Protein AF-A0A7S4GHV1-F1 (afdb_monomer)

Organism: NCBI:txid73025

pLDDT: mean 78.29, std 18.51, range [28.25, 97.44]

Sequence (176 aa):
IFFRSVTNIMSDLTVEELEPFFCTWAPSPDHKWASLAPVMEIAGAPWFVRVMFGGISCTLQILRAAEGSTSATDGVTVQTVTRMKVREERYEKMDGTRYAPSGYGANATQSSIFKRTDEGVALEATMENPDKATRTTTTRTLLAGGLLKEVNFSEKTDGSDRSATVTRHFKKQASS

Mean predicted aligned error: 8.18 Å

Solvent-accessible surface area (backbone atoms only — not comparable to full-atom values): 9503 Å² total; per-residue (Å²): 138,87,50,71,39,32,21,40,52,65,56,100,67,54,57,77,75,49,50,82,62,57,39,44,28,33,63,26,90,92,47,81,88,57,53,43,32,60,30,38,46,44,60,60,50,54,70,69,57,30,68,68,52,14,70,59,71,51,34,40,36,32,40,66,48,60,98,84,61,93,49,76,67,53,15,40,28,43,33,43,37,38,98,88,50,76,46,67,46,39,37,30,49,38,101,79,61,80,44,46,43,79,89,64,46,99,72,16,44,48,41,35,35,46,45,83,50,100,67,32,45,28,44,36,35,41,35,38,24,69,92,63,31,20,40,35,38,41,35,39,32,43,32,89,85,64,34,37,40,36,38,37,35,13,28,39,67,77,76,52,98,46,69,28,79,41,63,42,52,23,30,68,51,79,86,128

Nearest PDB structures (foldseek):
  4bbo-assembly1_D  TM=4.921E-01  e=3.465E-02  Bradyrhizobium japonicum
  2y32-assembly1_D  TM=4.861E-01  e=7.754E-02  Bradyrhizobium japonicum
  4tq2-assembly1_A-2  TM=4.341E-01  e=1.129E-01  Guillardia theta CCMP2712
  7wzf-assembly1_A  TM=5.074E-01  e=1.735E-01  Streptomyces yunnanensis

Secondary structure (DSSP, 8-state):
-----B--------HHHHGGGSSEEEEPTTSPPPPSHHHHHHTT--HHHHHHHTT--EEEEEEESSTT-S-TTSEEEEEEEESS-EEEEEEE--SS--BPPTTS-TT-EEEEEEEEETTEEEEEEEEEEGGGTEEEEEEEEEETTSEEEEEEEEEESSS---EEEEEEEEEEPP--

Radius of gyration: 15.85 Å; Cα contacts (8 Å, |Δi|>4): 418; chains: 1; bounding box: 36×38×48 Å

Structure (mmCIF, N/CA/C/O backbone):
data_AF-A0A7S4GHV1-F1
#
_entry.id   AF-A0A7S4GHV1-F1
#
loop_
_atom_site.group_PDB
_atom_site.id
_atom_site.type_symbol
_atom_site.label_atom_id
_atom_site.label_alt_id
_atom_site.label_comp_id
_atom_site.label_asym_id
_atom_site.label_entity_id
_atom_site.label_seq_id
_atom_site.pdbx_PDB_ins_code
_atom_site.Cartn_x
_atom_site.Cartn_y
_atom_site.Cartn_z
_atom_site.occupancy
_atom_site.B_iso_or_equiv
_atom_site.auth_seq_id
_atom_site.auth_comp_id
_atom_site.auth_asym_id
_atom_site.auth_atom_id
_atom_site.pdbx_PDB_model_num
ATOM 1 N N . ILE A 1 1 ? 17.256 3.964 8.318 1.00 31.73 1 ILE A N 1
ATOM 2 C CA . ILE A 1 1 ? 17.304 4.802 7.098 1.00 31.73 1 ILE A CA 1
ATOM 3 C C . ILE A 1 1 ? 15.963 5.509 7.025 1.00 31.73 1 ILE A C 1
ATOM 5 O O . ILE A 1 1 ? 14.956 4.828 6.878 1.00 31.73 1 ILE A O 1
ATOM 9 N N . PHE A 1 2 ? 15.959 6.814 7.281 1.00 28.25 2 PHE A N 1
ATOM 10 C CA . PHE A 1 2 ? 14.773 7.665 7.198 1.00 28.25 2 PHE A CA 1
ATOM 11 C C . PHE A 1 2 ? 14.650 8.175 5.764 1.00 28.25 2 PHE A C 1
ATOM 13 O O . PHE A 1 2 ? 15.666 8.523 5.162 1.00 28.25 2 PHE A O 1
ATOM 20 N N . PHE A 1 3 ? 13.437 8.215 5.219 1.00 36.38 3 PHE A N 1
ATOM 21 C CA . PHE A 1 3 ? 13.199 8.692 3.860 1.00 36.38 3 PHE A CA 1
ATOM 22 C C . PHE A 1 3 ? 12.159 9.808 3.905 1.00 36.38 3 PHE A C 1
ATOM 24 O O . PHE A 1 3 ? 11.034 9.595 4.350 1.00 36.38 3 PHE A O 1
ATOM 31 N N . ARG A 1 4 ? 12.558 11.008 3.472 1.00 35.62 4 ARG A N 1
ATOM 32 C CA . ARG A 1 4 ? 11.640 12.124 3.239 1.00 35.62 4 ARG A CA 1
ATOM 33 C C . ARG A 1 4 ? 10.915 11.862 1.923 1.00 35.62 4 ARG A C 1
ATOM 35 O O . ARG A 1 4 ? 11.563 11.778 0.884 1.00 35.62 4 ARG A O 1
ATOM 42 N N . SER A 1 5 ? 9.601 11.702 2.001 1.00 41.97 5 SER A N 1
ATOM 43 C CA . SER A 1 5 ? 8.691 11.726 0.861 1.00 41.97 5 SER A CA 1
ATOM 44 C C . SER A 1 5 ? 7.880 13.013 0.949 1.00 41.97 5 SER A C 1
ATOM 46 O O . SER A 1 5 ? 7.607 13.532 2.032 1.00 41.97 5 SER A O 1
ATOM 48 N N . VAL A 1 6 ? 7.638 13.607 -0.210 1.00 46.28 6 VAL A N 1
ATOM 49 C CA . VAL A 1 6 ? 7.101 14.953 -0.342 1.00 46.28 6 VAL A CA 1
ATOM 50 C C . VAL A 1 6 ? 6.185 14.948 -1.550 1.00 46.28 6 VAL A C 1
ATOM 52 O O . VAL A 1 6 ? 6.681 14.966 -2.681 1.00 46.28 6 VAL A O 1
ATOM 55 N N . THR A 1 7 ? 4.864 14.880 -1.337 1.00 52.06 7 THR A N 1
ATOM 56 C CA . THR A 1 7 ? 3.870 15.147 -2.387 1.00 52.06 7 THR A CA 1
ATOM 57 C C . THR A 1 7 ? 2.465 15.445 -1.847 1.00 52.06 7 THR A C 1
ATOM 59 O O . THR A 1 7 ? 1.937 14.751 -0.986 1.00 52.06 7 THR A O 1
ATOM 62 N N . ASN A 1 8 ? 1.883 16.462 -2.483 1.00 46.56 8 ASN A N 1
ATOM 63 C CA . ASN A 1 8 ? 0.561 17.080 -2.404 1.00 46.56 8 ASN A CA 1
ATOM 64 C C . ASN A 1 8 ? -0.635 16.204 -1.958 1.00 46.56 8 ASN A C 1
ATOM 66 O O . ASN A 1 8 ? -1.193 15.454 -2.753 1.00 46.56 8 ASN A O 1
ATOM 70 N N . ILE A 1 9 ? -1.125 16.409 -0.730 1.00 50.81 9 ILE A N 1
ATOM 71 C CA . ILE A 1 9 ? -2.472 15.986 -0.319 1.00 50.81 9 ILE A CA 1
ATOM 72 C C . ILE A 1 9 ? -3.469 17.023 -0.853 1.00 50.81 9 ILE A C 1
ATOM 74 O O . ILE A 1 9 ? -3.748 18.028 -0.200 1.00 50.81 9 ILE A O 1
ATOM 78 N N . MET A 1 10 ? -3.994 16.806 -2.058 1.00 49.66 10 MET A N 1
ATOM 79 C CA . MET A 1 10 ? -5.161 17.551 -2.537 1.00 49.66 10 MET A CA 1
ATOM 80 C C . MET A 1 10 ? -6.412 16.715 -2.314 1.00 49.66 10 MET A C 1
ATOM 82 O O . MET A 1 10 ? -6.629 15.730 -3.012 1.00 49.66 10 MET A O 1
ATOM 86 N N . SER A 1 11 ? -7.242 17.108 -1.354 1.00 55.75 11 SER A N 1
ATOM 87 C CA . SER A 1 11 ? -8.586 16.556 -1.227 1.00 55.75 11 SER A CA 1
ATOM 88 C C . SER A 1 11 ? -9.500 17.510 -0.475 1.00 55.75 11 SER A C 1
ATOM 90 O O . SER A 1 11 ? -9.134 17.959 0.610 1.00 55.75 11 SER A O 1
ATOM 92 N N . ASP A 1 12 ? -10.709 17.723 -0.993 1.00 65.75 12 ASP A N 1
ATOM 93 C CA . ASP A 1 12 ? -11.829 18.405 -0.320 1.00 65.75 12 ASP A CA 1
ATOM 94 C C . ASP A 1 12 ? -12.449 17.536 0.801 1.00 65.75 12 ASP A C 1
ATOM 96 O O . ASP A 1 12 ? -13.670 17.497 0.988 1.00 65.75 12 ASP A O 1
ATOM 100 N N . LEU A 1 13 ? -11.622 16.740 1.484 1.00 72.19 13 LEU A N 1
ATOM 101 C CA . LEU A 1 13 ? -12.010 15.878 2.597 1.00 72.19 13 LEU A CA 1
ATOM 102 C C . LEU A 1 13 ? -11.933 16.667 3.897 1.00 72.19 13 LEU A C 1
ATOM 104 O O . LEU A 1 13 ? -10.986 17.424 4.125 1.00 72.19 13 LEU A O 1
ATOM 108 N N . THR A 1 14 ? -12.929 16.479 4.753 1.00 74.56 14 THR A N 1
ATOM 109 C CA . THR A 1 14 ? -12.926 17.082 6.080 1.00 74.56 14 THR A CA 1
ATOM 110 C C . THR A 1 14 ? -11.976 16.323 7.001 1.00 74.56 14 THR A C 1
ATOM 112 O O . THR A 1 14 ? -11.648 15.154 6.788 1.00 74.56 14 THR A O 1
ATOM 115 N N . VAL A 1 15 ? -11.542 16.991 8.069 1.00 72.81 15 VAL A N 1
ATOM 116 C CA . VAL A 1 15 ? -10.752 16.360 9.133 1.00 72.81 15 VAL A CA 1
ATOM 117 C C . VAL A 1 15 ? -11.486 15.140 9.702 1.00 72.81 15 VAL A C 1
ATOM 119 O O . VAL A 1 15 ? -10.873 14.090 9.856 1.00 72.81 15 VAL A O 1
ATOM 122 N N . GLU A 1 16 ? -12.801 15.244 9.914 1.00 78.50 16 GLU A N 1
ATOM 123 C CA . GLU A 1 16 ? -13.652 14.171 10.450 1.00 78.50 16 GLU A CA 1
ATOM 124 C C . GLU A 1 16 ? -13.667 12.915 9.570 1.00 78.50 16 GLU A C 1
ATOM 126 O O . GLU A 1 16 ? -13.682 11.801 10.088 1.00 78.50 16 GLU A O 1
ATOM 131 N N . GLU A 1 17 ? -13.617 13.076 8.246 1.00 79.94 17 GLU A N 1
ATOM 132 C CA . GLU A 1 17 ? -13.543 11.954 7.305 1.00 79.94 17 GLU A CA 1
ATOM 133 C C . GLU A 1 17 ? -12.178 11.251 7.336 1.00 79.94 17 GLU A C 1
ATOM 135 O O . GLU A 1 17 ? -12.083 10.055 7.051 1.00 79.94 17 GLU A O 1
ATOM 140 N N . LEU A 1 18 ? -11.118 11.981 7.691 1.00 80.69 18 LEU A N 1
ATOM 141 C CA . LEU A 1 18 ? -9.759 11.455 7.797 1.00 80.69 18 LEU A CA 1
ATOM 142 C C . LEU A 1 18 ? -9.461 10.877 9.185 1.00 80.69 18 LEU A C 1
ATOM 144 O O . LEU A 1 18 ? -8.646 9.964 9.286 1.00 80.69 18 LEU A O 1
ATOM 148 N N . GLU A 1 19 ? -10.127 11.346 10.246 1.00 82.62 19 GLU A N 1
ATOM 149 C CA . GLU A 1 19 ? -9.894 10.892 11.626 1.00 82.62 19 GLU A CA 1
ATOM 150 C C . GLU A 1 19 ? -9.796 9.371 11.792 1.00 82.62 19 GLU A C 1
ATOM 152 O O . GLU A 1 19 ? -8.853 8.896 12.435 1.00 82.62 19 GLU A O 1
ATOM 157 N N . PRO A 1 20 ? -10.699 8.558 11.211 1.00 87.38 20 PRO A N 1
ATOM 158 C CA . PRO A 1 20 ? -10.677 7.135 11.487 1.00 87.38 20 PRO A CA 1
ATOM 159 C C . PRO A 1 20 ? -9.489 6.415 10.836 1.00 87.38 20 PRO A C 1
ATOM 161 O O . PRO A 1 20 ? -9.211 5.285 11.234 1.00 87.38 20 PRO A O 1
ATOM 164 N N . PHE A 1 21 ? -8.769 7.041 9.892 1.00 85.00 21 PHE A N 1
ATOM 165 C CA . PHE A 1 21 ? -7.509 6.504 9.370 1.00 85.00 21 PHE A CA 1
ATOM 166 C C . PHE A 1 21 ? -6.406 6.488 10.425 1.00 85.00 21 PHE A C 1
ATOM 168 O O . PHE A 1 21 ? -5.589 5.564 10.413 1.00 85.00 21 PHE A O 1
ATOM 175 N N . PHE A 1 22 ? -6.362 7.491 11.309 1.00 86.81 22 PHE A N 1
ATOM 176 C CA . PHE A 1 22 ? -5.234 7.728 12.207 1.00 86.81 22 PHE A CA 1
ATOM 177 C C . PHE A 1 22 ? -5.282 6.822 13.438 1.00 86.81 22 PHE A C 1
ATOM 179 O O . PHE A 1 22 ? -5.722 7.200 14.524 1.00 86.81 22 PHE A O 1
ATOM 186 N N . CYS A 1 23 ? -4.833 5.585 13.266 1.00 90.50 23 CYS A N 1
ATOM 187 C CA . CYS A 1 23 ? -4.674 4.630 14.349 1.00 90.50 23 CYS A CA 1
ATOM 188 C C . CYS A 1 23 ? -3.700 3.510 13.972 1.00 90.50 23 CYS A C 1
ATOM 190 O O . CYS A 1 23 ? -3.105 3.488 12.890 1.00 90.50 23 CYS A O 1
ATOM 192 N N . THR A 1 24 ? -3.567 2.546 14.880 1.00 93.25 24 THR A N 1
ATOM 193 C CA . THR A 1 24 ? -2.879 1.289 14.605 1.00 93.25 24 THR A CA 1
ATOM 194 C C . THR A 1 24 ? -3.845 0.291 13.963 1.00 93.25 24 THR A C 1
ATOM 196 O O . THR A 1 24 ? -4.948 0.058 14.455 1.00 93.25 24 THR A O 1
ATOM 199 N N . TRP A 1 25 ? -3.407 -0.321 12.873 1.00 95.06 25 TRP A N 1
ATOM 200 C CA . TRP A 1 25 ? -4.121 -1.290 12.059 1.00 95.06 25 TRP A CA 1
ATOM 201 C C . TRP A 1 25 ? -3.352 -2.609 12.060 1.00 95.06 25 TRP A C 1
ATOM 203 O O . TRP A 1 25 ? -2.235 -2.693 11.546 1.00 95.06 25 TRP A O 1
ATOM 213 N N . ALA A 1 26 ? -3.944 -3.650 12.632 1.00 94.25 26 ALA A N 1
ATOM 214 C CA . ALA A 1 26 ? -3.368 -4.990 12.663 1.00 94.25 26 ALA A CA 1
ATOM 215 C C . ALA A 1 26 ? -3.934 -5.845 11.515 1.00 94.25 26 ALA A C 1
ATOM 217 O O . ALA A 1 26 ? -5.051 -5.577 11.065 1.00 94.25 26 ALA A O 1
ATOM 218 N N . PRO A 1 27 ? -3.219 -6.884 11.041 1.00 94.06 27 PRO A N 1
ATOM 219 C CA . PRO A 1 27 ? -3.767 -7.836 10.077 1.00 94.06 27 PRO A CA 1
ATOM 220 C C . PRO A 1 27 ? -5.145 -8.334 10.516 1.00 94.06 27 PRO A C 1
ATOM 222 O O . PRO A 1 27 ? -5.326 -8.731 11.668 1.00 94.06 27 PRO A O 1
ATOM 225 N N . SER A 1 28 ? -6.124 -8.293 9.612 1.00 93.38 28 SER A N 1
ATOM 226 C CA . SER A 1 28 ? -7.465 -8.790 9.913 1.00 93.38 28 SER A CA 1
ATOM 227 C C . SER A 1 28 ? -7.400 -10.302 10.164 1.00 93.38 28 SER A C 1
ATOM 229 O O . SER A 1 28 ? -6.895 -11.022 9.302 1.00 93.38 28 SER A O 1
ATOM 231 N N . PRO A 1 29 ? -7.915 -10.806 11.301 1.00 89.25 29 PRO A N 1
ATOM 232 C CA . PRO A 1 29 ? -7.967 -12.246 11.553 1.00 89.25 29 PRO A CA 1
ATOM 233 C C . PRO A 1 29 ? -8.946 -12.959 10.608 1.00 89.25 29 PRO A C 1
ATOM 235 O O . PRO A 1 29 ? -8.796 -14.150 10.353 1.00 89.25 29 PRO A O 1
ATOM 238 N N . ASP A 1 30 ? -9.910 -12.217 10.059 1.00 91.44 30 ASP A N 1
ATOM 239 C CA . ASP A 1 30 ? -10.996 -12.733 9.223 1.00 91.44 30 ASP A CA 1
ATOM 240 C C . ASP A 1 30 ? -10.581 -12.901 7.748 1.00 91.44 30 ASP A C 1
ATOM 242 O O . ASP A 1 30 ? -11.321 -13.470 6.948 1.00 91.44 30 ASP A O 1
ATOM 246 N N . HIS A 1 31 ? -9.389 -12.422 7.368 1.00 91.00 31 HIS A N 1
ATOM 247 C CA . HIS A 1 31 ? -8.887 -12.470 5.996 1.00 91.00 31 HIS A CA 1
ATOM 248 C C . HIS A 1 31 ? -7.503 -13.117 5.945 1.00 91.00 31 HIS A C 1
ATOM 250 O O . HIS A 1 31 ? -6.577 -12.718 6.651 1.00 91.00 31 HIS A O 1
ATOM 256 N N . LYS A 1 32 ? -7.322 -14.094 5.049 1.00 91.44 32 LYS A N 1
ATOM 257 C CA . LYS A 1 32 ? -6.018 -14.739 4.850 1.00 91.44 32 LYS A CA 1
ATOM 258 C C . LYS A 1 32 ? -4.972 -13.708 4.417 1.00 91.44 32 LYS A C 1
ATOM 260 O O . LYS A 1 32 ? -5.183 -12.955 3.469 1.00 91.44 32 LYS A O 1
ATOM 265 N N . TRP A 1 33 ? -3.811 -13.727 5.072 1.00 92.25 33 TRP A N 1
ATOM 266 C CA . TRP A 1 33 ? -2.703 -12.846 4.714 1.00 92.25 33 TRP A CA 1
ATOM 267 C C . TRP A 1 33 ? -2.142 -13.193 3.331 1.00 92.25 33 TRP A C 1
ATOM 269 O O . TRP A 1 33 ? -1.612 -14.285 3.114 1.00 92.25 33 TRP A O 1
ATOM 279 N N . ALA A 1 34 ? -2.257 -12.258 2.389 1.00 93.81 34 ALA A N 1
ATOM 280 C CA . ALA A 1 34 ? -1.739 -12.419 1.037 1.00 93.81 34 ALA A CA 1
ATOM 281 C C . ALA A 1 34 ? -0.254 -12.032 0.958 1.00 93.81 34 ALA A C 1
ATOM 283 O O . ALA A 1 34 ? 0.176 -11.026 1.528 1.00 93.81 34 ALA A O 1
ATOM 284 N N . SER A 1 35 ? 0.544 -12.813 0.226 1.00 93.62 35 SER A N 1
ATOM 285 C CA . SER A 1 35 ? 1.963 -12.513 0.003 1.00 93.62 35 SER A CA 1
ATOM 286 C C . SER A 1 35 ? 2.136 -11.341 -0.966 1.00 93.62 35 SER A C 1
ATOM 288 O O . SER A 1 35 ? 1.513 -11.325 -2.022 1.00 93.62 35 SER A O 1
ATOM 290 N N . LEU A 1 36 ? 3.026 -10.398 -0.648 1.00 92.75 36 LEU A N 1
ATOM 291 C CA . LEU A 1 36 ? 3.432 -9.305 -1.544 1.00 92.75 36 LEU A CA 1
ATOM 292 C C . LEU A 1 36 ? 4.479 -9.719 -2.581 1.00 92.75 36 LEU A C 1
ATOM 294 O O . LEU A 1 36 ? 4.849 -8.903 -3.421 1.00 92.75 36 LEU A O 1
ATOM 298 N N . ALA A 1 37 ? 4.963 -10.965 -2.549 1.00 92.19 37 ALA A N 1
ATOM 299 C CA . ALA A 1 37 ? 6.007 -11.426 -3.462 1.00 92.19 37 ALA A CA 1
ATOM 300 C C . ALA A 1 37 ? 5.713 -11.148 -4.957 1.00 92.19 37 ALA A C 1
ATOM 302 O O . ALA A 1 37 ? 6.649 -10.718 -5.634 1.00 92.19 37 ALA A O 1
ATOM 303 N N . PRO A 1 38 ? 4.473 -11.304 -5.476 1.00 94.81 38 PRO A N 1
ATOM 304 C CA . PRO A 1 38 ? 4.162 -10.983 -6.874 1.00 94.81 38 PRO A CA 1
ATOM 305 C C . PRO A 1 38 ? 4.315 -9.491 -7.205 1.00 94.81 38 PRO A C 1
ATOM 307 O O . PRO A 1 38 ? 4.953 -9.136 -8.189 1.00 94.81 38 PRO A O 1
ATOM 310 N N . VAL A 1 39 ? 3.802 -8.601 -6.351 1.00 94.12 39 VAL A N 1
ATOM 311 C CA . VAL A 1 39 ? 3.942 -7.139 -6.512 1.00 94.12 39 VAL A CA 1
ATOM 312 C C . VAL A 1 39 ? 5.418 -6.743 -6.466 1.00 94.12 39 VAL A C 1
ATOM 314 O O . VAL A 1 39 ? 5.913 -6.024 -7.330 1.00 94.12 39 VAL A O 1
ATOM 317 N N . MET A 1 40 ? 6.157 -7.288 -5.496 1.00 91.56 40 MET A N 1
ATOM 318 C CA . MET A 1 40 ? 7.592 -7.049 -5.348 1.00 91.56 40 MET A CA 1
ATOM 319 C C . MET A 1 40 ? 8.395 -7.530 -6.562 1.00 91.56 40 MET A C 1
ATOM 321 O O . MET A 1 40 ? 9.370 -6.886 -6.936 1.00 91.56 40 MET A O 1
ATOM 325 N N . GLU A 1 41 ? 8.004 -8.646 -7.179 1.00 92.56 41 GLU A N 1
ATOM 326 C CA . GLU A 1 41 ? 8.621 -9.132 -8.414 1.00 92.56 41 GLU A CA 1
ATOM 327 C C . GLU A 1 41 ? 8.494 -8.121 -9.546 1.00 92.56 41 GLU A C 1
ATOM 329 O O . GLU A 1 41 ? 9.502 -7.772 -10.164 1.00 92.56 41 GLU A O 1
ATOM 334 N N . ILE A 1 42 ? 7.274 -7.643 -9.800 1.00 93.44 42 ILE A N 1
ATOM 335 C CA . ILE A 1 42 ? 7.027 -6.671 -10.865 1.00 93.44 42 ILE A CA 1
ATOM 336 C C . ILE A 1 42 ? 7.812 -5.389 -10.593 1.00 93.44 42 ILE A C 1
ATOM 338 O O . ILE A 1 42 ? 8.536 -4.931 -11.479 1.00 93.44 42 ILE A O 1
ATOM 342 N N . ALA A 1 43 ? 7.786 -4.906 -9.344 1.00 88.31 43 ALA A N 1
ATOM 343 C CA . ALA A 1 43 ? 8.554 -3.754 -8.866 1.00 88.31 43 ALA A CA 1
ATOM 344 C C . ALA A 1 43 ? 10.090 -3.931 -8.938 1.00 88.31 43 ALA A C 1
ATOM 346 O O . ALA A 1 43 ? 10.838 -2.999 -8.645 1.00 88.31 43 ALA A O 1
ATOM 347 N N . GLY A 1 44 ? 10.588 -5.110 -9.327 1.00 87.81 44 GLY A N 1
ATOM 348 C CA . GLY A 1 44 ? 12.011 -5.369 -9.545 1.00 87.81 44 GLY A CA 1
ATOM 349 C C . GLY A 1 44 ? 12.791 -5.738 -8.283 1.00 87.81 44 GLY A C 1
ATOM 350 O O . GLY A 1 44 ? 14.019 -5.622 -8.270 1.00 87.81 44 GLY A O 1
ATOM 351 N N . ALA A 1 45 ? 12.112 -6.179 -7.220 1.00 87.44 45 ALA A N 1
ATOM 352 C CA . ALA A 1 45 ? 12.771 -6.655 -6.011 1.00 87.44 45 ALA A CA 1
ATOM 353 C C . ALA A 1 45 ? 13.506 -7.986 -6.272 1.00 87.44 45 ALA A C 1
ATOM 355 O O . ALA A 1 45 ? 12.927 -8.911 -6.854 1.00 87.44 45 ALA A O 1
ATOM 356 N N . PRO A 1 46 ? 14.753 -8.142 -5.789 1.00 88.75 46 PRO A N 1
ATOM 357 C CA . PRO A 1 46 ? 15.481 -9.400 -5.901 1.00 88.75 46 PRO A CA 1
ATOM 358 C C . PRO A 1 46 ? 14.750 -10.571 -5.238 1.00 88.75 46 PRO A C 1
ATOM 360 O O . PRO A 1 46 ? 14.042 -10.407 -4.241 1.00 88.75 46 PRO A O 1
ATOM 363 N N . TRP A 1 47 ? 14.978 -11.786 -5.745 1.00 88.75 47 TRP A N 1
ATOM 364 C CA . TRP A 1 47 ? 14.238 -12.968 -5.303 1.00 88.75 47 TRP A CA 1
ATOM 365 C C . TRP A 1 47 ? 14.341 -13.243 -3.797 1.00 88.75 47 TRP A C 1
ATOM 367 O O . TRP A 1 47 ? 13.331 -13.563 -3.176 1.00 88.75 47 TRP A O 1
ATOM 377 N N . PHE A 1 48 ? 15.516 -13.041 -3.199 1.00 87.06 48 PHE A N 1
ATOM 378 C CA . PHE A 1 48 ? 15.734 -13.254 -1.768 1.00 87.06 48 PHE A CA 1
ATOM 379 C C . PHE A 1 48 ? 14.963 -12.241 -0.907 1.00 87.06 48 PHE A C 1
ATOM 381 O O . PHE A 1 48 ? 14.466 -12.595 0.158 1.00 87.06 48 PHE A O 1
ATOM 388 N N . VAL A 1 49 ? 14.776 -11.003 -1.384 1.00 86.81 49 VAL A N 1
ATOM 389 C CA . VAL A 1 49 ? 13.951 -9.992 -0.698 1.00 86.81 49 VAL A CA 1
ATOM 390 C C . VAL A 1 49 ? 12.486 -10.427 -0.705 1.00 86.81 49 VAL A C 1
ATOM 392 O O . VAL A 1 49 ? 11.806 -10.310 0.312 1.00 86.81 49 VAL A O 1
ATOM 395 N N . ARG A 1 50 ? 12.000 -10.990 -1.820 1.00 89.62 50 ARG A N 1
ATOM 396 C CA . ARG A 1 50 ? 10.627 -11.516 -1.920 1.00 89.62 50 ARG A CA 1
ATOM 397 C C . ARG A 1 50 ? 10.387 -12.678 -0.960 1.00 89.62 50 ARG A C 1
ATOM 399 O O . ARG A 1 50 ? 9.341 -12.718 -0.323 1.00 89.62 50 ARG A O 1
ATOM 406 N N . VAL A 1 51 ? 11.351 -13.590 -0.833 1.00 86.19 51 VAL A N 1
ATOM 407 C CA . VAL A 1 51 ? 11.273 -14.714 0.116 1.00 86.19 51 VAL A CA 1
ATOM 408 C C . VAL A 1 51 ? 11.241 -14.204 1.555 1.00 86.19 51 VAL A C 1
ATOM 410 O O . VAL A 1 51 ? 10.403 -14.637 2.339 1.00 86.19 51 VAL A O 1
ATOM 413 N N . MET A 1 52 ? 12.109 -13.244 1.882 1.00 84.50 52 MET A N 1
ATOM 414 C CA . MET A 1 52 ? 12.217 -12.704 3.235 1.00 84.50 52 MET A CA 1
ATOM 415 C C . MET A 1 52 ? 10.989 -11.889 3.641 1.00 84.50 52 MET A C 1
ATOM 417 O O . MET A 1 52 ? 10.512 -12.054 4.751 1.00 84.50 52 MET A O 1
ATOM 421 N N . PHE A 1 53 ? 10.464 -11.019 2.773 1.00 84.12 53 PHE A N 1
ATOM 422 C CA . PHE A 1 53 ? 9.448 -10.032 3.167 1.00 84.12 53 PHE A CA 1
ATOM 423 C C . PHE A 1 53 ? 8.062 -10.259 2.561 1.00 84.12 53 PHE A C 1
ATOM 425 O O . PHE A 1 53 ? 7.086 -9.723 3.082 1.00 84.12 53 PHE A O 1
ATOM 432 N N . GLY A 1 54 ? 7.936 -11.054 1.496 1.00 82.38 54 GLY A N 1
ATOM 433 C CA . GLY A 1 54 ? 6.676 -11.209 0.767 1.00 82.38 54 GLY A CA 1
ATOM 434 C C . GLY A 1 54 ? 5.550 -11.750 1.647 1.00 82.38 54 GLY A C 1
ATOM 435 O O . GLY A 1 54 ? 4.447 -11.205 1.642 1.00 82.38 54 GLY A O 1
ATOM 436 N N . GLY A 1 55 ? 5.839 -12.775 2.453 1.00 86.88 55 GLY A N 1
ATOM 437 C CA . GLY A 1 55 ? 4.860 -13.418 3.335 1.00 86.88 55 GLY A CA 1
ATOM 438 C C . GLY A 1 55 ? 4.746 -12.821 4.739 1.00 86.88 55 GLY A C 1
ATOM 439 O O . GLY A 1 55 ? 3.876 -13.243 5.495 1.00 86.88 55 GLY A O 1
ATOM 440 N N . ILE A 1 56 ? 5.599 -11.863 5.113 1.00 87.12 56 ILE A N 1
ATOM 441 C CA . ILE A 1 56 ? 5.617 -11.338 6.482 1.00 87.12 56 ILE A CA 1
ATOM 442 C C . ILE A 1 56 ? 4.371 -10.487 6.735 1.00 87.12 56 ILE A C 1
ATOM 444 O O . ILE A 1 56 ? 4.038 -9.594 5.952 1.00 87.12 56 ILE A O 1
ATOM 448 N N . SER A 1 57 ? 3.689 -10.768 7.846 1.00 88.56 57 SER A N 1
ATOM 449 C CA . SER A 1 57 ? 2.608 -9.930 8.356 1.00 88.56 57 SER A CA 1
ATOM 450 C C . SER A 1 57 ? 3.145 -8.610 8.898 1.00 88.56 57 SER A C 1
ATOM 452 O O . SER A 1 57 ? 4.189 -8.586 9.556 1.00 88.56 57 SER A O 1
ATOM 454 N N . CYS A 1 58 ? 2.412 -7.524 8.679 1.00 89.69 58 CYS A N 1
ATOM 455 C CA . CYS A 1 58 ? 2.759 -6.210 9.204 1.00 89.69 58 CYS A CA 1
ATOM 456 C C . CYS A 1 58 ? 1.587 -5.572 9.945 1.00 89.69 58 CYS A C 1
ATOM 458 O O . CYS A 1 58 ? 0.430 -5.845 9.646 1.00 89.69 58 CYS A O 1
ATOM 460 N N . THR A 1 59 ? 1.912 -4.699 10.886 1.00 92.44 59 THR A N 1
ATOM 461 C CA . THR A 1 59 ? 0.987 -3.733 11.472 1.00 92.44 59 THR A CA 1
ATOM 462 C C . THR A 1 59 ? 1.236 -2.391 10.793 1.00 92.44 59 THR A C 1
ATOM 464 O O . THR A 1 59 ? 2.388 -2.037 10.540 1.00 92.44 59 THR A O 1
ATOM 467 N N . LEU A 1 60 ? 0.182 -1.644 10.481 1.00 91.50 60 LEU A N 1
ATOM 468 C CA . LEU A 1 60 ? 0.291 -0.280 9.969 1.00 91.50 60 LEU A CA 1
ATOM 469 C C . LEU A 1 60 ? -0.056 0.696 11.090 1.00 91.50 60 LEU A C 1
ATOM 471 O O . LEU A 1 60 ? -1.091 0.560 11.729 1.00 91.50 60 LEU A O 1
ATOM 475 N N . GLN A 1 61 ? 0.785 1.687 11.331 1.00 90.06 61 GLN A N 1
ATOM 476 C CA . GLN A 1 61 ? 0.471 2.822 12.188 1.00 90.06 61 GLN A CA 1
ATOM 477 C C . GLN A 1 61 ? 0.345 4.038 11.288 1.00 90.06 61 GLN A C 1
ATOM 479 O O . GLN A 1 61 ? 1.309 4.435 10.637 1.00 90.06 61 GLN A O 1
ATOM 484 N N . ILE A 1 62 ? -0.860 4.583 11.200 1.00 87.50 62 ILE A N 1
ATOM 485 C CA . ILE A 1 62 ? -1.130 5.781 10.416 1.00 87.50 62 ILE A CA 1
ATOM 486 C C . ILE A 1 62 ? -1.255 6.928 11.412 1.00 87.50 62 ILE A C 1
ATOM 488 O O . ILE A 1 62 ? -2.124 6.919 12.278 1.00 87.50 62 ILE A O 1
ATOM 492 N N . LEU A 1 63 ? -0.342 7.884 11.320 1.00 83.81 63 LEU A N 1
ATOM 493 C CA . LEU A 1 63 ? -0.176 8.997 12.247 1.00 83.81 63 LEU A CA 1
ATOM 494 C C . LEU A 1 63 ? -0.300 10.313 11.480 1.00 83.81 63 LEU A C 1
ATOM 496 O O . LEU A 1 63 ? -0.059 10.361 10.275 1.00 83.81 63 LEU A O 1
ATOM 500 N N . ARG A 1 64 ? -0.631 11.400 12.171 1.00 75.94 64 ARG A N 1
ATOM 501 C CA . ARG A 1 64 ? -0.546 12.740 11.576 1.00 75.94 64 ARG A CA 1
ATOM 502 C C . ARG A 1 64 ? 0.918 13.159 11.436 1.00 75.94 64 ARG A C 1
ATOM 504 O O . ARG A 1 64 ? 1.762 12.775 12.248 1.00 75.94 64 ARG A O 1
ATOM 511 N N . ALA A 1 65 ? 1.238 13.936 10.406 1.00 63.50 65 ALA A N 1
ATOM 512 C CA . ALA A 1 65 ? 2.570 14.511 10.271 1.00 63.50 65 ALA A CA 1
ATOM 513 C C . ALA A 1 65 ? 2.763 15.635 11.313 1.00 63.50 65 ALA A C 1
ATOM 515 O O . ALA A 1 65 ? 2.161 16.694 11.199 1.00 63.50 65 ALA A O 1
ATOM 516 N N . ALA A 1 66 ? 3.635 15.380 12.298 1.00 53.66 66 ALA A N 1
ATOM 517 C CA . ALA A 1 66 ? 4.039 16.245 13.420 1.00 53.66 66 ALA A CA 1
ATOM 518 C C . ALA A 1 66 ? 2.998 16.485 14.540 1.00 53.66 66 ALA A C 1
ATOM 520 O O . ALA A 1 66 ? 1.912 17.021 14.327 1.00 53.66 66 ALA A O 1
ATOM 521 N N . GLU A 1 67 ? 3.391 16.159 15.779 1.00 42.09 67 GLU A N 1
ATOM 522 C CA . GLU A 1 67 ? 2.760 16.687 16.995 1.00 42.09 67 GLU A CA 1
ATOM 523 C C . GLU A 1 67 ? 2.896 18.218 16.993 1.00 42.09 67 GLU A C 1
ATOM 525 O O . GLU A 1 67 ? 4.005 18.747 17.041 1.00 42.09 67 GLU A O 1
ATOM 530 N N . GLY A 1 68 ? 1.772 18.929 16.874 1.00 42.31 68 GLY A N 1
ATOM 531 C CA . GLY A 1 68 ? 1.722 20.397 16.823 1.00 42.31 68 GLY A CA 1
ATOM 532 C C . GLY A 1 68 ? 1.044 20.977 15.578 1.00 42.31 68 GLY A C 1
ATOM 533 O O . GLY A 1 68 ? 0.732 22.165 15.570 1.00 42.31 68 GLY A O 1
ATOM 534 N N . SER A 1 69 ? 0.761 20.163 14.555 1.00 44.94 69 SER A N 1
ATOM 535 C CA . SER A 1 69 ? -0.125 20.559 13.453 1.00 44.94 69 SER A CA 1
ATOM 536 C C . SER A 1 69 ? -1.582 20.555 13.933 1.00 44.94 69 SER A C 1
ATOM 538 O O . SER A 1 69 ? -2.097 19.556 14.440 1.00 44.94 69 SER A O 1
ATOM 540 N N . THR A 1 70 ? -2.252 21.697 13.790 1.00 43.50 70 THR A N 1
ATOM 541 C CA . THR A 1 70 ? -3.662 21.893 14.150 1.00 43.50 70 THR 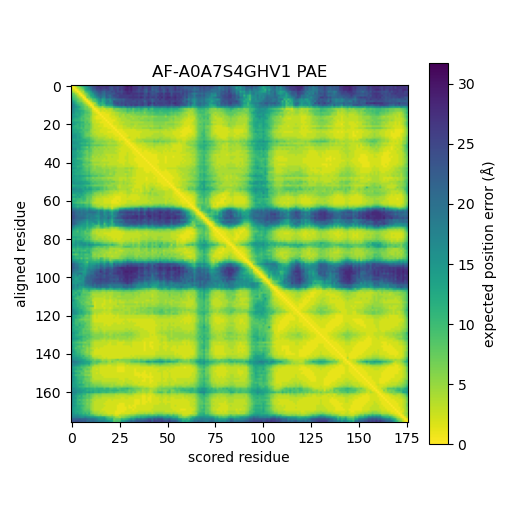A CA 1
ATOM 542 C C . THR A 1 70 ? -4.632 21.369 13.089 1.00 43.50 70 THR A C 1
ATOM 544 O O . THR A 1 70 ? -5.837 21.378 13.333 1.00 43.50 70 THR A O 1
ATOM 547 N N . SER A 1 71 ? -4.146 20.866 11.946 1.00 48.75 71 SER A N 1
ATOM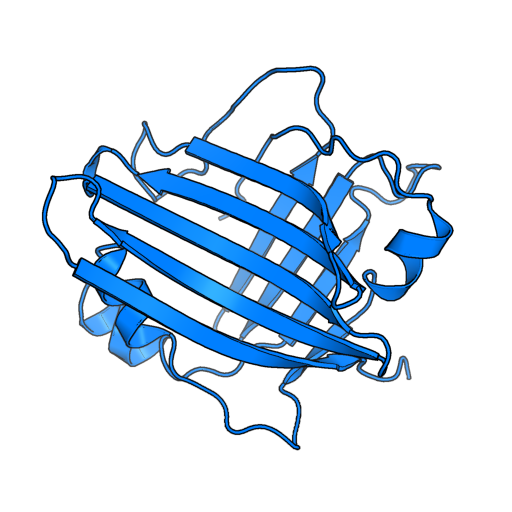 548 C CA . SER A 1 71 ? -4.991 20.336 10.874 1.00 48.75 71 SER A CA 1
ATOM 549 C C . SER A 1 71 ? -4.576 18.928 10.453 1.00 48.75 71 SER A C 1
ATOM 551 O O . SER A 1 71 ? -3.459 18.693 10.000 1.00 48.75 71 SER A O 1
ATOM 553 N N . ALA A 1 72 ? -5.511 17.972 10.498 1.00 49.41 72 ALA A N 1
ATOM 554 C CA . ALA A 1 72 ? -5.288 16.609 9.996 1.00 49.41 72 ALA A CA 1
ATOM 555 C C . ALA A 1 72 ? -4.959 16.545 8.486 1.00 49.41 72 ALA A C 1
ATOM 557 O O . ALA A 1 72 ? -4.630 15.481 7.967 1.00 49.41 72 ALA A O 1
ATOM 558 N N . THR A 1 73 ? -5.033 17.679 7.785 1.00 52.34 73 THR A N 1
ATOM 559 C CA . THR A 1 73 ? -4.725 17.819 6.359 1.00 52.34 73 THR A CA 1
ATOM 560 C C . THR A 1 73 ? -3.259 18.128 6.055 1.00 52.34 73 THR A C 1
ATOM 562 O O . THR A 1 73 ? -2.899 18.164 4.881 1.00 52.34 73 THR A O 1
ATOM 565 N N . ASP A 1 74 ? -2.421 18.410 7.057 1.00 56.31 74 ASP A N 1
ATOM 566 C CA . ASP A 1 74 ? -1.050 18.901 6.821 1.00 56.31 74 ASP A CA 1
ATOM 567 C C . ASP A 1 74 ? -0.084 17.780 6.413 1.00 56.31 74 ASP A C 1
ATOM 569 O O . ASP A 1 74 ? 0.911 18.003 5.717 1.00 56.31 74 ASP A O 1
ATOM 573 N N . GLY A 1 75 ? -0.407 16.542 6.779 1.00 66.25 75 GLY A N 1
ATOM 574 C CA . GLY A 1 75 ? 0.332 15.369 6.346 1.00 66.25 75 GLY A CA 1
ATOM 575 C C . GLY A 1 75 ? -0.057 14.103 7.096 1.00 66.25 75 GLY A C 1
ATOM 576 O O . GLY A 1 75 ? -0.646 14.141 8.177 1.00 66.25 75 GLY A O 1
ATOM 577 N N . VAL A 1 76 ? 0.321 12.962 6.531 1.00 75.31 76 VAL A N 1
ATOM 578 C CA . VAL A 1 76 ? 0.119 11.632 7.100 1.00 75.31 76 VAL A CA 1
ATOM 579 C C . VAL A 1 76 ? 1.431 10.855 7.083 1.00 75.31 76 VAL A C 1
ATOM 581 O O . VAL A 1 76 ? 2.144 10.817 6.088 1.00 75.31 76 VAL A O 1
ATOM 584 N N . THR A 1 77 ? 1.755 10.206 8.191 1.00 79.69 77 THR A N 1
ATOM 585 C CA . THR A 1 77 ? 2.879 9.280 8.303 1.00 79.69 77 THR A CA 1
ATOM 586 C C . THR A 1 77 ? 2.326 7.869 8.402 1.00 79.69 77 THR A C 1
ATOM 588 O O . THR A 1 77 ? 1.563 7.561 9.310 1.00 79.69 77 THR A O 1
ATOM 591 N N . VAL A 1 78 ? 2.716 6.992 7.487 1.00 81.94 78 VAL A N 1
ATOM 592 C CA . VAL A 1 78 ? 2.397 5.568 7.523 1.00 81.94 78 VAL A CA 1
ATOM 593 C C . VAL A 1 78 ? 3.645 4.795 7.925 1.00 81.94 78 VAL A C 1
ATOM 595 O O . VAL A 1 78 ? 4.610 4.684 7.170 1.00 81.94 78 VAL A O 1
ATOM 598 N N . GLN A 1 79 ? 3.625 4.221 9.120 1.00 84.62 79 GLN A N 1
ATOM 599 C CA . GLN A 1 79 ? 4.653 3.311 9.601 1.00 84.62 79 GLN A CA 1
ATOM 600 C C . GLN A 1 79 ? 4.186 1.869 9.407 1.00 84.62 79 GLN A C 1
ATOM 602 O O . GLN A 1 79 ? 3.215 1.413 9.998 1.00 84.62 79 GLN A O 1
ATOM 607 N N . THR A 1 80 ? 4.897 1.126 8.570 1.00 86.25 80 THR A N 1
ATOM 608 C CA . THR A 1 80 ? 4.742 -0.320 8.431 1.00 86.25 80 THR A CA 1
ATOM 609 C C . THR A 1 80 ? 5.692 -1.017 9.395 1.00 86.25 80 THR A C 1
ATOM 611 O O . THR A 1 80 ? 6.910 -1.017 9.203 1.00 86.25 80 THR A O 1
ATOM 614 N N . VAL A 1 81 ? 5.134 -1.641 10.424 1.00 87.00 81 VAL A N 1
ATOM 615 C CA . VAL A 1 81 ? 5.864 -2.367 11.460 1.00 87.00 81 VAL A CA 1
ATOM 616 C C . VAL A 1 81 ? 5.800 -3.859 11.157 1.00 87.00 81 VAL A C 1
ATOM 618 O O . VAL A 1 81 ? 4.733 -4.469 11.141 1.00 87.00 81 VAL A O 1
ATOM 621 N N . THR A 1 82 ? 6.953 -4.469 10.911 1.00 85.19 82 THR A N 1
ATOM 622 C CA . THR A 1 82 ? 7.101 -5.928 10.818 1.00 85.19 82 THR A CA 1
ATOM 623 C C . THR A 1 82 ? 7.933 -6.434 11.988 1.00 85.19 82 THR A C 1
ATOM 625 O O . THR A 1 82 ? 8.621 -5.657 12.645 1.00 85.19 82 THR A O 1
ATOM 628 N N . ARG A 1 83 ? 7.966 -7.756 12.198 1.00 76.75 83 ARG A N 1
ATOM 629 C CA . ARG A 1 83 ? 8.853 -8.374 13.203 1.00 76.75 83 ARG A CA 1
ATOM 630 C C . ARG A 1 83 ? 10.344 -8.077 12.986 1.00 76.75 83 ARG A C 1
ATOM 632 O O . ARG A 1 83 ? 11.123 -8.222 13.915 1.00 76.75 83 ARG A O 1
ATOM 639 N N . MET A 1 84 ? 10.743 -7.707 11.767 1.00 73.69 84 MET A N 1
ATOM 640 C CA . MET A 1 84 ? 12.152 -7.539 11.391 1.00 73.69 84 MET A CA 1
ATOM 641 C C . MET A 1 84 ? 12.556 -6.082 11.176 1.00 73.69 84 MET A C 1
ATOM 643 O O . MET A 1 84 ? 13.733 -5.743 11.272 1.00 73.69 84 MET A O 1
ATOM 647 N N . LYS A 1 85 ? 11.606 -5.230 10.791 1.00 76.12 85 LYS A N 1
ATOM 648 C CA . LYS A 1 85 ? 11.888 -3.875 10.324 1.00 76.12 85 LYS A CA 1
ATOM 649 C C . LYS A 1 85 ? 10.666 -2.981 10.468 1.00 76.12 85 LYS A C 1
ATOM 651 O O . LYS A 1 85 ? 9.555 -3.385 10.123 1.00 76.12 85 LYS A O 1
ATOM 656 N N . VAL A 1 86 ? 10.910 -1.747 10.890 1.00 78.31 86 VAL A N 1
ATOM 657 C CA . VAL A 1 86 ? 9.964 -0.637 10.764 1.00 78.31 86 VAL A CA 1
ATOM 658 C C . VAL A 1 86 ? 10.323 0.140 9.501 1.00 78.31 86 VAL A C 1
ATOM 660 O O . VAL A 1 86 ? 11.487 0.495 9.286 1.00 78.31 86 VAL A O 1
ATOM 663 N N . ARG A 1 87 ? 9.338 0.361 8.634 1.00 79.12 87 ARG A N 1
ATOM 664 C CA . ARG A 1 87 ? 9.441 1.238 7.465 1.00 79.12 87 ARG A CA 1
ATOM 665 C C . ARG A 1 87 ? 8.501 2.410 7.679 1.00 79.12 87 ARG A C 1
ATOM 667 O O . ARG A 1 87 ? 7.328 2.191 7.936 1.00 79.12 87 ARG A O 1
ATOM 674 N N . GLU A 1 88 ? 9.005 3.621 7.527 1.00 76.12 88 GLU A N 1
ATOM 675 C CA . GLU A 1 88 ? 8.210 4.841 7.623 1.00 76.12 88 GLU A CA 1
ATOM 676 C C . GLU A 1 88 ? 8.067 5.481 6.240 1.00 76.12 88 GLU A C 1
ATOM 678 O O . GLU A 1 88 ? 9.042 5.581 5.491 1.00 76.12 88 GLU 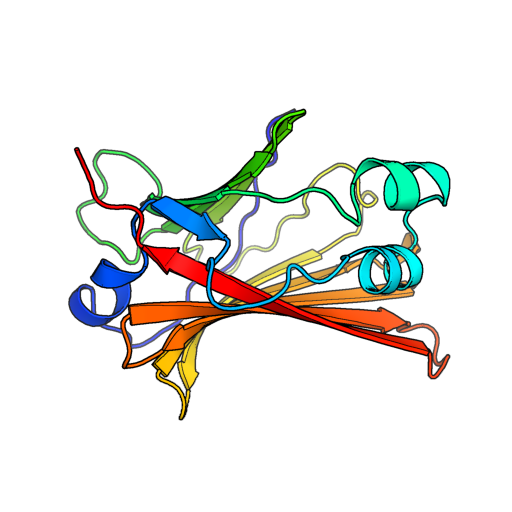A O 1
ATOM 683 N N . GLU A 1 89 ? 6.845 5.883 5.908 1.00 74.44 89 GLU A N 1
ATOM 684 C CA . GLU A 1 89 ? 6.482 6.670 4.734 1.00 74.44 89 GLU A CA 1
ATOM 685 C C . GLU A 1 89 ? 5.795 7.940 5.235 1.00 74.44 89 GLU A C 1
ATOM 687 O O . GLU A 1 89 ? 4.773 7.854 5.910 1.00 74.44 89 GLU A O 1
ATOM 692 N N . ARG A 1 90 ? 6.341 9.116 4.938 1.00 71.44 90 ARG A N 1
ATOM 693 C CA . ARG A 1 90 ? 5.745 10.393 5.341 1.00 71.44 90 ARG A CA 1
ATOM 694 C C . ARG A 1 90 ? 5.233 11.127 4.114 1.00 71.44 90 ARG A C 1
ATOM 696 O O . ARG A 1 90 ? 5.978 11.310 3.164 1.00 71.44 90 ARG A O 1
ATOM 703 N N . TYR A 1 91 ? 3.977 11.532 4.155 1.00 69.62 91 TYR A N 1
ATOM 704 C CA . TYR A 1 91 ? 3.269 12.215 3.087 1.00 69.62 91 TYR A CA 1
ATOM 705 C C . TYR A 1 91 ? 2.887 13.600 3.607 1.00 69.62 91 TYR A C 1
ATOM 707 O O . TYR A 1 91 ? 2.092 13.710 4.535 1.00 69.62 91 TYR A O 1
ATOM 715 N N . GLU A 1 92 ? 3.478 14.660 3.068 1.00 64.44 92 GLU A N 1
ATOM 716 C CA . GLU A 1 92 ? 3.203 16.039 3.492 1.00 64.44 92 GLU A CA 1
ATOM 717 C C . GLU A 1 92 ? 2.429 16.788 2.414 1.00 64.44 92 GLU A C 1
ATOM 719 O O . GLU A 1 92 ? 2.712 16.646 1.219 1.00 64.44 92 GLU A O 1
ATOM 724 N N . LYS A 1 93 ? 1.483 17.631 2.834 1.00 55.91 93 LYS A N 1
ATOM 725 C CA . LYS A 1 93 ? 0.837 18.581 1.935 1.00 55.91 93 LYS A CA 1
ATOM 726 C C . LYS A 1 93 ? 1.876 19.621 1.517 1.00 55.91 93 LYS A C 1
ATOM 728 O O . LYS A 1 93 ? 2.311 20.433 2.324 1.00 55.91 93 LYS A O 1
ATOM 733 N N . MET A 1 94 ? 2.300 19.574 0.257 1.00 51.50 94 MET A N 1
ATOM 734 C CA . MET A 1 94 ? 3.172 20.592 -0.326 1.00 51.50 94 MET A CA 1
ATOM 735 C C . MET A 1 94 ? 2.518 21.221 -1.538 1.00 51.50 94 MET A C 1
ATOM 737 O O . MET A 1 94 ? 2.067 20.497 -2.423 1.00 51.50 94 MET A O 1
ATOM 741 N N . ASP A 1 95 ? 2.580 22.550 -1.607 1.00 45.25 95 ASP A N 1
ATOM 742 C CA . ASP A 1 95 ? 2.140 23.390 -2.725 1.00 45.25 95 ASP A CA 1
ATOM 743 C C . ASP A 1 95 ? 3.026 23.221 -3.979 1.00 45.25 95 ASP A C 1
ATOM 745 O O . ASP A 1 95 ? 3.593 24.170 -4.513 1.00 45.25 95 ASP A O 1
ATOM 749 N N . GLY A 1 96 ? 3.135 21.991 -4.490 1.00 40.25 96 GLY A N 1
ATOM 750 C CA . GLY A 1 96 ? 3.562 21.753 -5.869 1.00 40.25 96 GLY A CA 1
ATOM 751 C C . GLY A 1 96 ? 5.001 21.297 -6.116 1.00 40.25 96 GLY A C 1
ATOM 752 O O . GLY A 1 96 ? 5.408 21.301 -7.276 1.00 40.25 96 GLY A O 1
ATOM 753 N N . THR A 1 97 ? 5.759 20.820 -5.124 1.00 36.00 97 THR A N 1
ATOM 754 C CA . THR A 1 97 ? 7.130 20.321 -5.383 1.00 36.00 97 THR A CA 1
ATOM 755 C C . THR A 1 97 ? 7.256 18.819 -5.121 1.00 36.00 97 THR A C 1
ATOM 757 O O . THR A 1 97 ? 6.807 18.323 -4.095 1.00 36.00 97 THR A O 1
ATOM 760 N N . ARG A 1 98 ? 7.831 18.081 -6.084 1.00 44.34 98 ARG A N 1
ATOM 761 C CA . ARG A 1 98 ? 7.995 16.613 -6.090 1.00 44.34 98 ARG A CA 1
ATOM 762 C C . ARG A 1 98 ? 9.418 16.245 -5.662 1.00 44.34 98 ARG A C 1
ATOM 764 O O . ARG A 1 98 ? 10.350 16.708 -6.314 1.00 44.34 98 ARG A O 1
ATOM 771 N N . TYR A 1 99 ? 9.601 15.374 -4.664 1.00 40.78 99 TYR A N 1
ATOM 772 C CA . TYR A 1 99 ? 10.921 14.783 -4.381 1.00 40.78 99 TYR A CA 1
ATOM 773 C C . TYR A 1 99 ? 10.864 13.286 -4.036 1.00 40.78 99 TYR A C 1
ATOM 775 O O . TYR A 1 99 ? 9.973 12.813 -3.334 1.00 40.78 99 TYR A O 1
ATOM 783 N N . ALA A 1 100 ? 11.852 12.570 -4.580 1.00 36.28 100 ALA A N 1
ATOM 784 C CA . ALA A 1 100 ? 12.023 11.120 -4.635 1.00 36.28 100 ALA A CA 1
ATOM 785 C C . ALA A 1 100 ? 12.447 10.461 -3.303 1.00 36.28 100 ALA A C 1
ATOM 787 O O . ALA A 1 100 ? 13.322 10.998 -2.618 1.00 36.28 100 ALA A O 1
ATOM 788 N N . PRO A 1 101 ? 11.957 9.247 -2.973 1.00 39.16 101 PRO A N 1
ATOM 789 C CA . PRO A 1 101 ? 12.530 8.428 -1.906 1.00 39.16 101 PRO A CA 1
ATOM 790 C C . PRO A 1 101 ? 13.890 7.839 -2.324 1.00 39.16 101 PRO A C 1
ATOM 792 O O . PRO A 1 101 ? 14.041 7.300 -3.421 1.00 39.16 101 PRO A O 1
ATOM 795 N N . SER A 1 102 ? 14.892 7.865 -1.439 1.00 35.59 102 SER A N 1
ATOM 796 C CA . SER A 1 102 ? 16.170 7.196 -1.717 1.00 35.59 102 SER A CA 1
ATOM 797 C C . SER A 1 102 ? 16.059 5.667 -1.594 1.00 35.59 102 SER A C 1
ATOM 799 O O . SER A 1 102 ? 15.270 5.128 -0.820 1.00 35.59 102 SER A O 1
ATOM 801 N N . GLY A 1 103 ? 16.835 4.944 -2.407 1.00 42.31 103 GLY A N 1
ATOM 802 C CA . GLY A 1 103 ? 16.873 3.473 -2.430 1.00 42.31 103 GLY A CA 1
ATOM 803 C C . GLY A 1 103 ? 16.107 2.802 -3.576 1.00 42.31 103 GLY A C 1
ATOM 804 O O . GLY A 1 103 ? 16.337 1.621 -3.819 1.00 42.31 103 GLY A O 1
ATOM 805 N N . TYR A 1 104 ? 15.274 3.536 -4.321 1.00 48.19 104 TYR A N 1
ATOM 806 C CA . TYR A 1 104 ? 14.651 3.042 -5.560 1.00 48.19 104 TYR A CA 1
ATOM 807 C C . TYR A 1 104 ? 15.380 3.494 -6.838 1.00 48.19 104 TYR A C 1
ATOM 809 O O . TYR A 1 104 ? 15.028 3.046 -7.921 1.00 48.19 104 TYR A O 1
ATOM 817 N N . GLY A 1 105 ? 16.449 4.281 -6.711 1.00 47.34 105 GLY A N 1
ATOM 818 C CA . GLY A 1 105 ? 17.134 4.943 -7.826 1.00 47.34 105 GLY A CA 1
ATOM 819 C C . GLY A 1 105 ? 16.960 6.454 -7.712 1.00 47.34 105 GLY A C 1
ATOM 820 O O . GLY A 1 105 ? 15.996 6.916 -7.104 1.00 47.34 105 GLY A O 1
ATOM 821 N N . ALA A 1 106 ? 17.903 7.239 -8.236 1.00 56.38 106 ALA A N 1
ATOM 822 C CA . ALA A 1 106 ? 17.897 8.702 -8.094 1.00 56.38 106 ALA A CA 1
ATOM 823 C C . ALA A 1 106 ? 16.675 9.381 -8.754 1.00 56.38 106 ALA A C 1
ATOM 825 O O . ALA A 1 106 ? 16.395 10.542 -8.474 1.00 56.38 106 ALA A O 1
ATOM 826 N N . ASN A 1 107 ? 15.937 8.639 -9.587 1.00 67.38 107 ASN A N 1
ATOM 827 C CA . ASN A 1 107 ? 14.868 9.142 -10.448 1.00 67.38 107 ASN A CA 1
ATOM 828 C C . ASN A 1 107 ? 13.460 8.669 -10.048 1.00 67.38 107 ASN A C 1
ATOM 830 O O . ASN A 1 107 ? 12.501 8.959 -10.762 1.00 67.38 107 ASN A O 1
ATOM 834 N N . ALA A 1 108 ? 13.310 7.901 -8.963 1.00 70.69 108 ALA A N 1
ATOM 835 C CA . ALA A 1 108 ? 12.001 7.379 -8.580 1.00 70.69 108 ALA A CA 1
ATOM 836 C C . ALA A 1 108 ? 11.091 8.508 -8.075 1.00 70.69 108 ALA A C 1
ATOM 838 O O . ALA A 1 108 ? 11.468 9.242 -7.174 1.00 70.69 108 ALA A O 1
ATOM 839 N N . THR A 1 109 ? 9.880 8.650 -8.601 1.00 74.31 109 THR A N 1
ATOM 840 C CA . THR A 1 109 ? 8.917 9.636 -8.093 1.00 74.31 109 THR A CA 1
ATOM 841 C C . THR A 1 109 ? 7.881 8.944 -7.225 1.00 74.31 109 THR A C 1
ATOM 843 O O . THR A 1 109 ? 7.533 7.793 -7.463 1.00 74.31 109 THR A O 1
ATOM 846 N N . GLN A 1 110 ? 7.401 9.629 -6.193 1.00 76.06 110 GLN A N 1
ATOM 847 C CA . GLN A 1 110 ? 6.239 9.200 -5.425 1.00 76.06 110 GLN A CA 1
ATOM 848 C C . GLN A 1 110 ? 5.208 10.324 -5.468 1.00 76.06 110 GLN A C 1
ATOM 850 O O . GLN A 1 110 ? 5.566 11.484 -5.635 1.00 76.06 110 GLN A O 1
ATOM 855 N N . SER A 1 111 ? 3.937 9.969 -5.365 1.00 75.56 111 SER A N 1
ATOM 856 C CA . SER A 1 111 ? 2.816 10.874 -5.170 1.00 75.56 111 SER A CA 1
ATOM 857 C C . SER A 1 111 ? 1.806 10.219 -4.246 1.00 75.56 111 SER A C 1
ATOM 859 O O . SER A 1 111 ? 1.729 8.992 -4.190 1.00 75.56 111 SER A O 1
ATOM 861 N N . SER A 1 112 ? 1.052 11.019 -3.502 1.00 77.69 112 SER A N 1
ATOM 862 C CA . SER A 1 112 ? 0.002 10.515 -2.625 1.00 77.69 112 SER A CA 1
ATOM 863 C C . SER A 1 112 ? -1.189 11.443 -2.613 1.00 77.69 112 SER A C 1
ATOM 865 O O . SER A 1 112 ? -1.002 12.652 -2.645 1.00 77.69 112 SER A O 1
ATOM 867 N N . ILE A 1 113 ? -2.390 10.893 -2.516 1.00 79.50 113 ILE A N 1
ATOM 868 C CA . ILE A 1 113 ? -3.630 11.656 -2.493 1.00 79.50 113 ILE A CA 1
ATOM 869 C C . ILE A 1 113 ? -4.656 10.956 -1.607 1.00 79.50 113 ILE A C 1
ATOM 871 O O . ILE A 1 113 ? -4.770 9.729 -1.623 1.00 79.50 113 ILE A O 1
ATOM 875 N N . PHE A 1 114 ? -5.419 11.740 -0.847 1.00 82.19 114 PHE A N 1
ATOM 876 C CA . PHE A 1 114 ? -6.653 11.246 -0.254 1.00 82.19 114 PHE A CA 1
ATOM 877 C C . PHE A 1 114 ? -7.817 11.483 -1.217 1.00 82.19 114 PHE A C 1
ATOM 879 O O . PHE A 1 114 ? -7.905 12.526 -1.855 1.00 82.19 114 PHE A O 1
ATOM 886 N N . LYS A 1 115 ? -8.731 10.528 -1.349 1.00 82.94 115 LYS A N 1
ATOM 887 C CA . LYS A 1 115 ? -9.900 10.669 -2.224 1.00 82.94 115 LYS A CA 1
ATOM 888 C C . LYS A 1 115 ? -11.116 9.962 -1.649 1.00 82.94 115 LYS A C 1
ATOM 890 O O . LYS A 1 115 ? -10.982 8.950 -0.962 1.00 82.94 115 LYS A O 1
ATOM 895 N N . ARG A 1 116 ? -12.307 10.482 -1.953 1.00 85.19 116 ARG A N 1
ATOM 896 C CA . ARG A 1 116 ? -13.556 9.732 -1.771 1.00 85.19 116 ARG A CA 1
ATOM 897 C C . ARG A 1 116 ? -13.662 8.688 -2.879 1.00 85.19 116 ARG A C 1
ATOM 899 O O . ARG A 1 116 ? -13.310 8.955 -4.026 1.00 85.19 116 ARG A O 1
ATOM 906 N N . THR A 1 117 ? -14.132 7.509 -2.517 1.00 85.81 117 THR A N 1
ATOM 907 C CA . THR A 1 117 ? -14.426 6.390 -3.414 1.00 85.81 117 THR A CA 1
ATOM 908 C C . THR A 1 117 ? -15.794 5.827 -3.047 1.00 85.81 117 THR A C 1
ATOM 910 O O . THR A 1 117 ? -16.287 6.089 -1.950 1.00 85.81 117 THR A O 1
ATOM 913 N N . ASP A 1 118 ? -16.378 5.008 -3.918 1.00 87.94 118 ASP A N 1
ATOM 914 C CA . ASP A 1 118 ? -17.672 4.366 -3.647 1.00 87.94 118 ASP A CA 1
ATOM 915 C C . ASP A 1 118 ? -17.635 3.455 -2.403 1.00 87.94 118 ASP A C 1
ATOM 917 O O . ASP A 1 118 ? -18.651 3.247 -1.745 1.00 87.94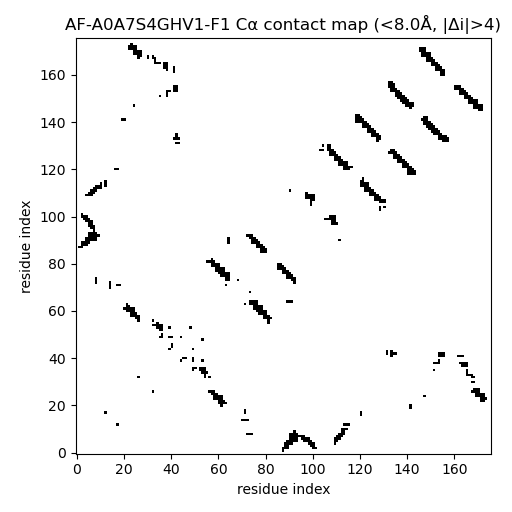 118 ASP A O 1
ATOM 921 N N . GLU A 1 119 ? -16.455 2.924 -2.055 1.00 86.75 119 GLU A N 1
ATOM 922 C CA . GLU A 1 119 ? -16.249 2.042 -0.898 1.00 86.75 119 GLU A CA 1
ATOM 923 C C . GLU A 1 119 ? -15.954 2.808 0.413 1.00 86.75 119 GLU A C 1
ATOM 925 O O . GLU A 1 119 ? -16.005 2.217 1.496 1.00 86.75 119 GLU A O 1
ATOM 930 N N . GLY A 1 120 ? -15.625 4.103 0.327 1.00 88.44 120 GLY A N 1
ATOM 931 C CA . GLY A 1 120 ? -15.223 4.940 1.460 1.00 88.44 120 GLY A CA 1
ATOM 932 C C . GLY A 1 120 ? -14.098 5.921 1.125 1.00 88.44 120 GLY A C 1
ATOM 933 O O . GLY A 1 120 ? -13.863 6.269 -0.033 1.00 88.44 120 GLY A O 1
ATOM 934 N N . VAL A 1 121 ? -13.375 6.382 2.141 1.00 88.00 121 VAL A N 1
ATOM 935 C CA . VAL A 1 121 ? -12.227 7.287 1.965 1.00 88.00 121 VAL A CA 1
ATOM 936 C C . VAL A 1 121 ? -10.974 6.455 1.695 1.00 88.00 121 VAL A C 1
ATOM 938 O O . VAL A 1 121 ? -10.787 5.413 2.318 1.00 88.00 121 VAL A O 1
ATOM 941 N N . ALA A 1 122 ? -10.117 6.889 0.771 1.00 89.50 122 ALA A N 1
ATOM 942 C CA . ALA A 1 122 ? -8.905 6.175 0.382 1.00 89.50 122 ALA A CA 1
ATOM 943 C C . ALA A 1 122 ? -7.664 7.070 0.407 1.00 89.50 122 ALA A C 1
ATOM 945 O O . ALA A 1 122 ? -7.707 8.193 -0.085 1.00 89.50 122 ALA A O 1
ATOM 946 N N . LEU A 1 123 ? -6.553 6.538 0.917 1.00 87.38 123 LEU A N 1
ATOM 947 C CA . LEU A 1 123 ? -5.203 7.062 0.720 1.00 87.38 123 LEU A CA 1
ATOM 948 C C . LEU A 1 123 ? -4.535 6.271 -0.401 1.00 87.38 123 LEU A C 1
ATOM 950 O O . LEU A 1 123 ? -4.228 5.092 -0.232 1.00 87.38 123 LEU A O 1
ATOM 954 N N . GLU A 1 124 ? -4.293 6.911 -1.532 1.00 88.00 124 GLU A N 1
ATOM 955 C CA . GLU A 1 124 ? -3.571 6.325 -2.654 1.00 88.00 124 GLU A CA 1
ATOM 956 C C . GLU A 1 124 ? -2.161 6.889 -2.709 1.00 88.00 124 GLU A C 1
ATOM 958 O O . GLU A 1 124 ? -1.986 8.101 -2.708 1.00 88.00 124 GLU A O 1
ATOM 963 N N . ALA A 1 125 ? -1.162 6.016 -2.768 1.00 85.69 125 ALA A N 1
ATOM 964 C CA . ALA A 1 125 ? 0.233 6.371 -2.955 1.00 85.69 125 ALA A CA 1
ATOM 965 C C . ALA A 1 125 ? 0.764 5.674 -4.208 1.00 85.69 125 ALA A C 1
ATOM 967 O O . ALA A 1 125 ? 0.806 4.448 -4.264 1.00 85.69 125 ALA A O 1
ATOM 968 N N . THR A 1 126 ? 1.197 6.444 -5.200 1.00 86.56 126 THR A N 1
ATOM 969 C CA . THR A 1 126 ? 1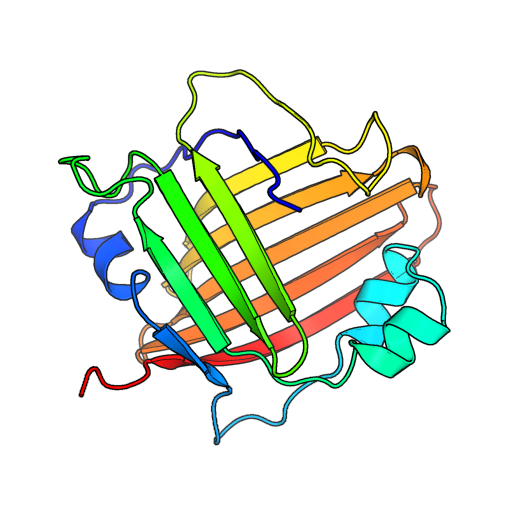.767 5.932 -6.449 1.00 86.56 126 THR A CA 1
ATOM 970 C C . THR A 1 126 ? 3.246 6.264 -6.510 1.00 86.56 126 THR A C 1
ATOM 972 O O . THR A 1 126 ? 3.640 7.406 -6.299 1.00 86.56 126 THR A O 1
ATOM 975 N N . MET A 1 127 ? 4.068 5.267 -6.810 1.00 86.00 127 MET A N 1
ATOM 976 C CA . MET A 1 127 ? 5.503 5.376 -6.999 1.00 86.00 127 MET A CA 1
ATOM 977 C C . MET A 1 127 ? 5.868 4.921 -8.409 1.00 86.00 127 MET A C 1
ATOM 979 O O . MET A 1 127 ? 5.548 3.802 -8.803 1.00 86.00 127 MET A O 1
ATOM 983 N N . GLU A 1 128 ? 6.583 5.752 -9.150 1.00 86.75 128 GLU A N 1
ATOM 984 C CA . GLU A 1 128 ? 7.146 5.405 -10.452 1.00 86.75 128 GLU A CA 1
ATOM 985 C C . GLU A 1 128 ? 8.659 5.289 -10.337 1.00 86.75 128 GLU A C 1
ATOM 987 O O . GLU A 1 128 ? 9.322 6.156 -9.773 1.00 86.75 128 GLU A O 1
ATOM 992 N N . ASN A 1 129 ? 9.216 4.217 -10.883 1.00 85.88 129 ASN A N 1
ATOM 993 C CA . ASN A 1 129 ? 10.646 3.973 -10.915 1.00 85.88 129 ASN A CA 1
ATOM 994 C C . ASN A 1 129 ? 11.104 3.779 -12.368 1.00 85.88 129 ASN A C 1
ATOM 996 O O . ASN A 1 129 ? 10.953 2.675 -12.907 1.00 85.88 129 ASN A O 1
ATOM 1000 N N . PRO A 1 130 ? 11.680 4.824 -12.992 1.00 84.56 130 PRO A N 1
ATOM 1001 C CA . PRO A 1 130 ? 12.172 4.758 -14.365 1.00 84.56 130 PRO A CA 1
ATOM 1002 C C . PRO A 1 130 ? 13.270 3.708 -14.557 1.00 84.56 130 PRO A C 1
ATOM 1004 O O . PRO A 1 130 ? 13.247 2.972 -15.538 1.00 84.56 130 PRO A O 1
ATOM 1007 N N . ASP A 1 131 ? 14.176 3.560 -13.585 1.00 85.38 131 ASP A N 1
ATOM 1008 C CA . ASP A 1 131 ? 15.326 2.648 -13.674 1.00 85.38 131 ASP A CA 1
ATOM 1009 C C . ASP A 1 131 ? 14.897 1.169 -13.690 1.00 85.38 131 ASP A C 1
ATOM 1011 O O . ASP A 1 131 ? 15.639 0.288 -14.131 1.00 85.38 131 ASP A O 1
ATOM 1015 N N . LYS A 1 132 ? 13.696 0.874 -13.178 1.00 86.44 132 LYS A N 1
ATOM 1016 C CA . LYS A 1 132 ? 13.086 -0.465 -13.197 1.00 86.44 132 LYS A CA 1
ATOM 1017 C C . LYS A 1 132 ? 11.944 -0.598 -14.197 1.00 86.44 132 LYS A C 1
ATOM 1019 O O . LYS A 1 132 ? 11.408 -1.706 -14.315 1.00 86.44 132 LYS A O 1
ATOM 1024 N N . ALA A 1 133 ? 11.610 0.492 -14.892 1.00 91.56 133 ALA A N 1
ATOM 1025 C CA . ALA A 1 133 ? 10.433 0.642 -15.735 1.00 91.56 133 ALA A CA 1
ATOM 1026 C C . ALA A 1 133 ? 9.177 0.098 -15.042 1.00 91.56 133 ALA A C 1
ATOM 1028 O O . ALA A 1 133 ? 8.533 -0.832 -15.527 1.00 91.56 133 ALA A O 1
ATOM 1029 N N . THR A 1 134 ? 8.890 0.605 -13.843 1.00 92.19 134 THR A N 1
ATOM 1030 C CA . THR A 1 134 ? 7.762 0.134 -13.029 1.00 92.19 134 THR A CA 1
ATOM 1031 C C . THR A 1 134 ? 6.969 1.271 -12.439 1.00 92.19 134 THR A C 1
ATOM 1033 O O . THR A 1 134 ? 7.551 2.248 -11.968 1.00 92.19 134 THR A O 1
ATOM 1036 N N . ARG A 1 135 ? 5.664 1.055 -12.318 1.00 92.62 135 ARG A N 1
ATOM 1037 C CA . ARG A 1 135 ? 4.781 1.837 -11.461 1.00 92.62 135 ARG A CA 1
ATOM 1038 C C . ARG A 1 135 ? 4.20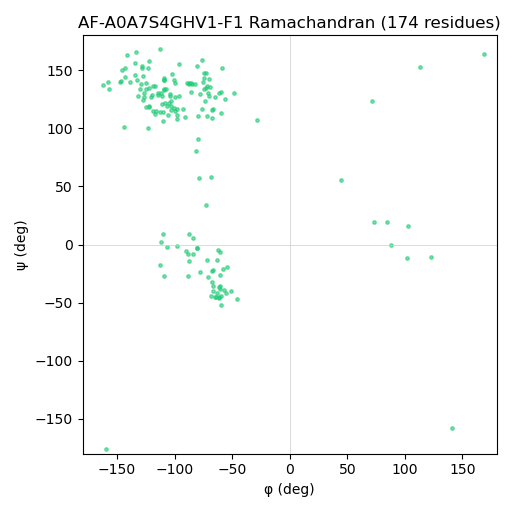3 0.926 -10.385 1.00 92.62 135 ARG A C 1
ATOM 1040 O O . ARG A 1 135 ? 3.801 -0.195 -10.675 1.00 92.62 135 ARG A O 1
ATOM 1047 N N . THR A 1 136 ? 4.177 1.407 -9.150 1.00 92.31 136 THR A N 1
ATOM 1048 C CA . THR A 1 136 ? 3.581 0.725 -8.002 1.00 92.31 136 THR A CA 1
ATOM 1049 C C . THR A 1 136 ? 2.597 1.657 -7.324 1.00 92.31 136 THR A C 1
ATOM 1051 O O . THR A 1 136 ? 2.972 2.758 -6.934 1.00 92.31 136 THR A O 1
ATOM 1054 N N . THR A 1 137 ? 1.370 1.204 -7.126 1.00 93.56 137 THR A N 1
ATOM 1055 C CA . THR A 1 137 ? 0.323 1.946 -6.431 1.00 93.56 137 THR A CA 1
ATOM 1056 C C . THR A 1 137 ? -0.122 1.166 -5.205 1.00 93.56 137 THR A C 1
ATOM 1058 O O . THR A 1 137 ? -0.459 -0.013 -5.290 1.00 93.56 137 THR A O 1
ATOM 1061 N N . THR A 1 138 ? -0.131 1.828 -4.056 1.00 93.50 138 THR A N 1
ATOM 1062 C CA . THR A 1 138 ? -0.709 1.319 -2.817 1.00 93.50 138 THR A CA 1
ATOM 1063 C C . THR A 1 138 ? -1.917 2.171 -2.467 1.00 93.50 138 THR A C 1
ATOM 1065 O O . THR A 1 138 ? -1.776 3.345 -2.135 1.00 93.50 138 THR A O 1
ATOM 1068 N N . THR A 1 139 ? -3.102 1.572 -2.503 1.00 94.00 139 THR A N 1
ATOM 1069 C CA . THR A 1 139 ? -4.359 2.232 -2.145 1.00 94.00 139 THR A CA 1
ATOM 1070 C C . THR A 1 139 ? -4.890 1.630 -0.856 1.00 94.00 139 THR A C 1
ATOM 1072 O O . THR A 1 139 ? -5.126 0.427 -0.779 1.00 94.00 139 THR A O 1
ATOM 1075 N N . ARG A 1 140 ? -5.062 2.460 0.172 1.00 94.69 140 ARG A 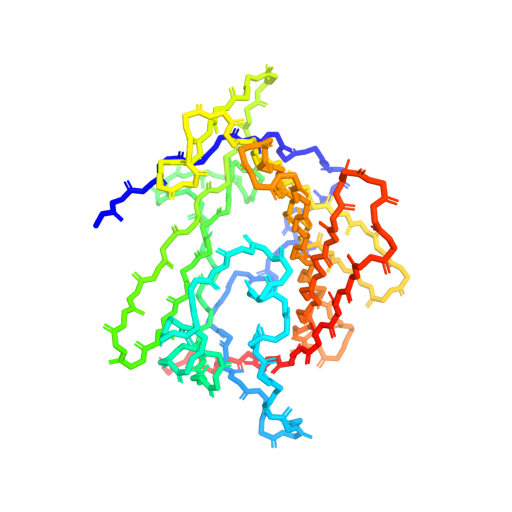N 1
ATOM 1076 C CA . ARG A 1 140 ? -5.609 2.088 1.479 1.00 94.69 140 ARG A CA 1
ATOM 1077 C C . ARG A 1 140 ? -6.980 2.716 1.634 1.00 94.69 140 ARG A C 1
ATOM 1079 O O . ARG A 1 140 ? -7.067 3.919 1.852 1.00 94.69 140 ARG A O 1
ATOM 1086 N N . THR A 1 141 ? -8.027 1.911 1.536 1.00 95.38 141 THR A N 1
ATOM 1087 C CA . THR A 1 141 ? -9.416 2.358 1.648 1.00 95.38 141 THR A CA 1
ATOM 1088 C C . THR A 1 141 ? -9.974 1.989 3.010 1.00 95.38 141 THR A C 1
ATOM 1090 O O . THR A 1 141 ? -9.978 0.816 3.390 1.00 95.38 141 THR A O 1
ATOM 1093 N N . LEU A 1 142 ? -10.457 2.988 3.741 1.00 93.81 142 LEU A N 1
ATOM 1094 C CA . LEU A 1 142 ? -11.255 2.790 4.938 1.00 93.81 142 LEU A CA 1
ATOM 1095 C C . LEU A 1 142 ? -12.688 2.473 4.512 1.00 93.81 142 LEU A C 1
ATOM 1097 O O . LEU A 1 142 ? -13.398 3.337 4.000 1.00 93.81 142 LEU A O 1
ATOM 1101 N N . LEU A 1 143 ? -13.100 1.229 4.731 1.00 92.38 143 LEU A N 1
ATOM 1102 C CA . LEU A 1 143 ? -14.441 0.757 4.410 1.00 92.38 143 LEU A CA 1
ATOM 1103 C C . LEU A 1 143 ? -15.438 1.175 5.497 1.00 92.38 143 LEU A C 1
ATOM 1105 O O . LEU A 1 143 ? -15.086 1.253 6.677 1.00 92.38 143 LEU A O 1
ATOM 1109 N N . ALA A 1 144 ? -16.713 1.315 5.125 1.00 79.19 144 ALA A N 1
ATOM 1110 C CA . ALA A 1 144 ? -17.810 1.653 6.044 1.00 79.19 144 ALA A CA 1
ATOM 1111 C C . ALA A 1 144 ? -17.948 0.702 7.262 1.00 79.19 144 ALA A C 1
ATOM 1113 O O . ALA A 1 144 ? -18.523 1.076 8.279 1.00 79.19 144 ALA A O 1
ATOM 1114 N N . GLY A 1 145 ? -17.383 -0.511 7.196 1.00 78.06 145 GLY A N 1
ATOM 1115 C CA . GLY A 1 145 ? -17.334 -1.481 8.299 1.00 78.06 145 GLY A CA 1
ATOM 1116 C C . GLY A 1 145 ? -16.143 -1.340 9.262 1.00 78.06 145 GLY A C 1
ATOM 1117 O O . GLY A 1 145 ? -15.912 -2.244 10.062 1.00 78.06 145 GLY A O 1
ATOM 1118 N N . GLY A 1 146 ? -15.345 -0.269 9.170 1.00 86.44 146 GLY A N 1
ATOM 1119 C CA . GLY A 1 146 ? -14.181 -0.047 10.043 1.00 86.44 146 GLY A CA 1
ATOM 1120 C C . GLY A 1 146 ? -12.978 -0.951 9.738 1.00 86.44 146 GLY A C 1
ATOM 1121 O O . GLY A 1 146 ? -12.107 -1.145 10.589 1.00 86.44 146 GLY A O 1
ATOM 1122 N N . LEU A 1 147 ? -12.939 -1.521 8.531 1.00 92.94 147 LEU A N 1
ATOM 1123 C CA . LEU A 1 147 ? -11.834 -2.314 7.997 1.00 92.94 147 LEU A CA 1
ATOM 1124 C C . LEU A 1 147 ? -11.007 -1.444 7.046 1.00 92.94 147 LEU A C 1
ATOM 1126 O O . LEU A 1 147 ? -11.568 -0.684 6.259 1.00 92.94 147 LEU A O 1
ATOM 1130 N N . LEU A 1 148 ? -9.688 -1.594 7.075 1.00 96.00 148 LEU A N 1
ATOM 1131 C CA . LEU A 1 148 ? -8.795 -0.970 6.107 1.00 96.00 148 LEU A CA 1
ATOM 1132 C C . LEU A 1 148 ? -8.409 -2.000 5.042 1.00 96.00 148 LEU A C 1
ATOM 1134 O O . LEU A 1 148 ? -7.745 -2.997 5.336 1.00 96.00 148 LEU A O 1
ATOM 1138 N N . LYS A 1 149 ? -8.827 -1.762 3.802 1.00 96.50 149 LYS A N 1
ATOM 1139 C CA . LYS A 1 149 ? -8.465 -2.554 2.622 1.00 96.50 149 LYS A CA 1
ATOM 1140 C C . LYS A 1 149 ? -7.241 -1.924 1.971 1.00 96.50 149 LYS A C 1
ATOM 1142 O O . LYS A 1 149 ? -7.307 -0.794 1.507 1.00 96.50 149 LYS A O 1
ATOM 1147 N N . GLU A 1 150 ? -6.129 -2.644 1.926 1.00 96.50 150 GLU A N 1
ATOM 1148 C CA . GLU A 1 150 ? -4.924 -2.235 1.205 1.00 96.50 150 GLU A CA 1
ATOM 1149 C C . GLU A 1 150 ? -4.814 -3.023 -0.099 1.00 96.50 150 GLU A C 1
ATOM 1151 O O . GLU A 1 150 ? -4.694 -4.249 -0.091 1.00 96.50 150 GLU A O 1
ATOM 1156 N N . VAL A 1 151 ? -4.822 -2.322 -1.224 1.00 97.12 151 VAL A N 1
ATOM 1157 C CA . VAL A 1 151 ? -4.543 -2.876 -2.546 1.00 97.12 151 VAL A CA 1
ATOM 1158 C C . VAL A 1 151 ? -3.166 -2.397 -2.969 1.00 97.12 151 VAL A C 1
ATOM 1160 O O . VAL A 1 151 ? -2.930 -1.201 -3.087 1.00 97.12 151 VAL A O 1
ATOM 1163 N N . ASN A 1 152 ? -2.256 -3.337 -3.195 1.00 96.06 152 ASN A N 1
ATOM 1164 C CA . ASN A 1 152 ? -0.955 -3.074 -3.785 1.00 96.06 152 ASN A CA 1
ATOM 1165 C C . ASN A 1 152 ? -0.979 -3.564 -5.228 1.00 96.06 152 ASN A C 1
ATOM 1167 O O . ASN A 1 152 ? -1.216 -4.745 -5.477 1.00 96.06 152 ASN A O 1
ATOM 1171 N N . PHE A 1 153 ? -0.722 -2.660 -6.155 1.00 97.25 153 PHE A N 1
ATOM 1172 C CA . PHE A 1 153 ? -0.632 -2.920 -7.579 1.00 97.25 153 PHE A CA 1
ATOM 1173 C C . PHE A 1 153 ? 0.767 -2.557 -8.059 1.00 97.25 153 PHE A C 1
ATOM 1175 O O . PHE A 1 153 ? 1.286 -1.509 -7.687 1.00 97.25 153 PHE A O 1
ATOM 1182 N N . SER A 1 154 ? 1.371 -3.398 -8.887 1.00 96.38 154 SER A N 1
ATOM 1183 C CA . SER A 1 154 ? 2.580 -3.047 -9.627 1.00 96.38 154 SER A CA 1
ATOM 1184 C C . SER A 1 154 ? 2.426 -3.444 -11.081 1.00 96.38 154 SER A C 1
ATOM 1186 O O . SER A 1 154 ? 1.931 -4.530 -11.373 1.00 96.38 154 SER A O 1
ATOM 1188 N N . GLU A 1 155 ? 2.927 -2.604 -11.976 1.00 96.88 155 GLU A N 1
ATOM 1189 C CA . GLU A 1 155 ? 2.974 -2.842 -13.415 1.00 96.88 155 GLU A CA 1
ATOM 1190 C C . GLU A 1 155 ? 4.338 -2.473 -13.991 1.00 96.88 155 GLU A C 1
ATOM 1192 O O . GLU A 1 155 ? 5.078 -1.651 -13.434 1.00 96.88 155 GLU A O 1
ATOM 1197 N N . LYS A 1 156 ? 4.665 -3.089 -15.124 1.00 95.50 156 LYS A N 1
ATOM 1198 C CA . LYS A 1 156 ? 5.754 -2.643 -15.979 1.00 95.50 156 LYS A CA 1
ATOM 1199 C C . LYS A 1 156 ? 5.296 -1.504 -16.882 1.00 95.50 156 LYS A C 1
ATOM 1201 O O . LYS A 1 156 ? 4.211 -1.526 -17.442 1.00 95.50 156 LYS A O 1
ATOM 1206 N N . THR A 1 157 ? 6.161 -0.509 -17.033 1.00 91.38 157 THR A N 1
ATOM 1207 C CA . THR A 1 157 ? 5.940 0.671 -17.879 1.00 91.38 157 THR A CA 1
ATOM 1208 C C . THR A 1 157 ? 6.838 0.662 -19.119 1.00 91.38 157 THR A C 1
ATOM 1210 O O . THR A 1 157 ? 6.912 1.658 -19.829 1.00 91.38 157 THR A O 1
ATOM 1213 N N . ASP A 1 158 ? 7.540 -0.445 -19.375 1.00 90.69 158 ASP A N 1
ATOM 1214 C CA . ASP A 1 158 ? 8.364 -0.678 -20.572 1.00 90.69 158 ASP A CA 1
ATOM 1215 C C . ASP A 1 158 ? 7.551 -1.198 -21.773 1.00 90.69 158 ASP A C 1
ATOM 1217 O O . ASP A 1 158 ? 8.119 -1.538 -22.808 1.00 90.69 158 ASP A O 1
ATOM 1221 N N . GLY A 1 159 ? 6.223 -1.270 -21.637 1.00 89.12 159 GLY A N 1
ATOM 1222 C CA . GLY A 1 159 ? 5.318 -1.829 -22.641 1.00 89.12 159 GLY A CA 1
ATOM 1223 C C . GLY A 1 159 ? 5.106 -3.340 -22.521 1.00 89.12 159 GLY A C 1
ATOM 1224 O O . GLY A 1 159 ? 4.335 -3.896 -23.301 1.00 89.12 159 GLY A O 1
ATOM 1225 N N . SER A 1 160 ? 5.739 -4.018 -21.556 1.00 89.44 160 SER A N 1
ATOM 1226 C CA . SER A 1 160 ? 5.374 -5.398 -21.232 1.00 89.44 160 SER A CA 1
ATOM 1227 C C . SER A 1 160 ? 4.056 -5.447 -20.453 1.00 89.44 160 SER A C 1
ATOM 1229 O O . SER A 1 160 ? 3.861 -4.710 -19.490 1.00 89.44 160 SER A O 1
ATOM 1231 N N . ASP A 1 161 ? 3.152 -6.349 -20.845 1.00 89.94 161 ASP A N 1
ATOM 1232 C CA . ASP A 1 161 ? 1.861 -6.571 -20.173 1.00 89.94 161 ASP A CA 1
ATOM 1233 C C . ASP A 1 161 ? 2.040 -7.422 -18.902 1.00 89.94 161 ASP A C 1
ATOM 1235 O O . ASP A 1 161 ? 1.551 -8.544 -18.767 1.00 89.94 161 ASP A O 1
ATOM 1239 N N . ARG A 1 162 ? 2.882 -6.934 -17.989 1.00 94.94 162 ARG A N 1
ATOM 1240 C CA . ARG A 1 162 ? 3.201 -7.600 -16.728 1.00 94.94 162 ARG A CA 1
ATOM 1241 C C . ARG A 1 162 ? 2.732 -6.741 -1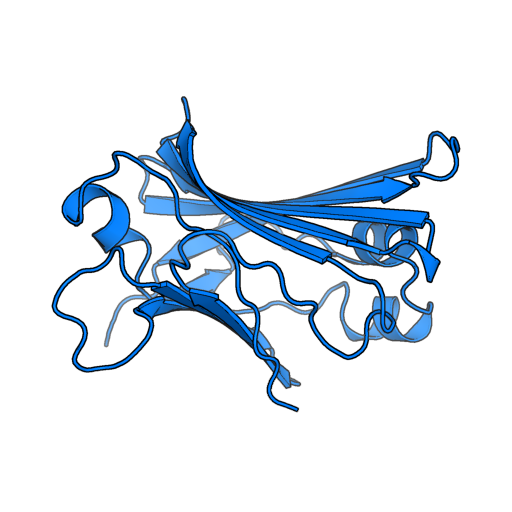5.574 1.00 94.94 162 ARG A C 1
ATOM 1243 O O . ARG A 1 162 ? 3.296 -5.681 -15.306 1.00 94.94 162 ARG A O 1
ATOM 1250 N N . SER A 1 163 ? 1.764 -7.259 -14.834 1.00 96.56 163 SER A N 1
ATOM 1251 C CA . SER A 1 163 ? 1.255 -6.624 -13.630 1.00 96.56 163 SER A CA 1
ATOM 1252 C C . SER A 1 163 ? 0.948 -7.645 -12.539 1.00 96.56 163 SER A C 1
ATOM 1254 O O . SER A 1 163 ? 0.891 -8.854 -12.773 1.00 96.56 163 SER A O 1
ATOM 1256 N N . ALA A 1 164 ? 0.811 -7.157 -11.313 1.00 97.06 164 ALA A N 1
ATOM 1257 C CA . ALA A 1 164 ? 0.394 -7.950 -10.173 1.00 97.06 164 ALA A CA 1
ATOM 1258 C C . ALA A 1 164 ? -0.417 -7.090 -9.208 1.00 97.06 164 ALA A C 1
ATOM 1260 O O . ALA A 1 164 ? -0.045 -5.953 -8.917 1.00 97.06 164 ALA A O 1
ATOM 1261 N N . THR A 1 165 ? -1.473 -7.682 -8.653 1.00 97.44 165 THR A N 1
ATOM 1262 C CA . THR A 1 165 ? -2.322 -7.061 -7.634 1.00 97.44 165 THR A CA 1
ATOM 1263 C C . THR A 1 165 ? -2.381 -7.957 -6.409 1.00 97.44 165 THR A C 1
ATOM 1265 O O . THR A 1 165 ? -2.588 -9.165 -6.517 1.00 97.44 165 THR A O 1
ATOM 1268 N N . VAL A 1 166 ? -2.223 -7.367 -5.230 1.00 97.25 166 VAL A N 1
ATOM 1269 C CA . VAL A 1 166 ? -2.372 -8.043 -3.942 1.00 97.25 166 VAL A CA 1
ATOM 1270 C C . VAL A 1 166 ? -3.264 -7.204 -3.046 1.00 97.25 166 VAL A C 1
ATOM 1272 O O . VAL A 1 166 ? -2.992 -6.028 -2.815 1.00 97.25 166 VAL A O 1
ATOM 1275 N N . THR A 1 167 ? -4.297 -7.831 -2.490 1.00 96.94 167 THR A N 1
ATOM 1276 C CA . THR A 1 167 ? -5.195 -7.201 -1.520 1.00 96.94 167 THR A CA 1
ATOM 1277 C C . THR A 1 167 ? -4.948 -7.764 -0.127 1.00 96.94 167 THR A C 1
ATOM 1279 O O . THR A 1 167 ? -4.848 -8.977 0.063 1.00 96.94 167 THR A O 1
ATOM 1282 N N . ARG A 1 168 ? -4.858 -6.875 0.858 1.00 96.19 168 ARG A N 1
ATOM 1283 C CA . ARG A 1 168 ? -4.732 -7.181 2.282 1.00 96.19 168 ARG A CA 1
ATOM 1284 C C . ARG A 1 168 ? -5.786 -6.411 3.056 1.00 96.19 168 ARG A C 1
ATOM 1286 O O . ARG A 1 168 ? -6.209 -5.337 2.641 1.00 96.19 168 ARG A O 1
ATOM 1293 N N . HIS A 1 169 ? -6.189 -6.962 4.189 1.00 96.25 169 HIS A N 1
ATOM 1294 C CA . HIS A 1 169 ? -7.180 -6.343 5.054 1.00 96.25 169 HIS A CA 1
ATOM 1295 C C . HIS A 1 169 ? -6.617 -6.197 6.456 1.00 96.25 169 HIS A C 1
ATOM 1297 O O . HIS A 1 169 ? -5.969 -7.109 6.979 1.00 96.25 169 HIS A O 1
ATOM 1303 N N . PHE A 1 170 ? -6.898 -5.056 7.067 1.00 96.00 170 PHE A N 1
ATOM 1304 C CA . PHE A 1 170 ? -6.471 -4.723 8.410 1.00 96.00 170 PHE A CA 1
ATOM 1305 C C . PHE A 1 170 ? -7.665 -4.283 9.240 1.00 96.00 170 PHE A C 1
ATOM 1307 O O . PHE A 1 170 ? -8.576 -3.622 8.747 1.00 96.00 170 PHE A O 1
ATOM 1314 N N . LYS A 1 171 ? -7.643 -4.634 10.520 1.00 94.81 171 LYS A N 1
ATOM 1315 C CA . LYS A 1 171 ? -8.634 -4.218 11.504 1.00 94.81 171 LYS A CA 1
ATOM 1316 C C . LYS A 1 171 ? -7.995 -3.225 12.460 1.00 94.81 171 LYS A C 1
ATOM 1318 O O . LYS A 1 171 ? -6.821 -3.366 12.813 1.00 94.81 171 LYS A O 1
ATOM 1323 N N . LYS A 1 172 ? -8.771 -2.230 12.883 1.00 93.19 172 LYS A N 1
ATOM 1324 C CA . LYS A 1 172 ? -8.339 -1.279 13.903 1.00 93.19 172 LYS A CA 1
ATOM 1325 C C . LYS A 1 172 ? -7.937 -2.042 15.165 1.00 93.19 172 LYS A C 1
ATOM 1327 O O . LYS A 1 172 ? -8.710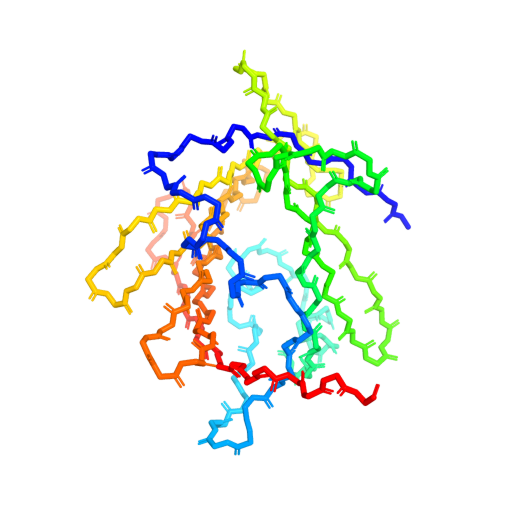 -2.849 15.683 1.00 93.19 172 LYS A O 1
ATOM 1332 N N . GLN A 1 173 ? -6.718 -1.812 15.631 1.00 88.69 173 GLN A N 1
ATOM 1333 C CA . GLN A 1 173 ? -6.250 -2.333 16.903 1.00 88.69 173 GLN A CA 1
ATOM 1334 C C . GLN A 1 173 ? -6.841 -1.457 18.009 1.00 88.69 173 GLN A C 1
ATOM 1336 O O . GLN A 1 173 ? -6.773 -0.230 17.929 1.00 88.69 173 GLN A O 1
ATOM 1341 N N . ALA A 1 174 ? -7.464 -2.077 19.011 1.00 74.88 174 ALA A N 1
ATOM 1342 C CA . ALA A 1 174 ? -7.978 -1.341 20.157 1.00 74.88 174 ALA A CA 1
ATOM 1343 C C . ALA A 1 174 ? -6.814 -0.643 20.875 1.00 74.88 174 ALA A C 1
ATOM 1345 O O . ALA A 1 174 ? -5.790 -1.274 21.150 1.00 74.88 174 ALA A O 1
ATOM 1346 N N . SER A 1 175 ? -6.973 0.649 21.152 1.00 58.78 175 SER A N 1
ATOM 1347 C CA . SER A 1 175 ? -6.096 1.367 22.072 1.00 58.78 175 SER A CA 1
ATOM 1348 C C . SER A 1 175 ? -6.346 0.794 23.467 1.00 58.78 175 SER A C 1
ATOM 1350 O O . SER A 1 175 ? -7.476 0.857 23.949 1.00 58.78 175 SER A O 1
ATOM 1352 N N . SER A 1 176 ? -5.333 0.157 24.052 1.00 44.59 176 SER A N 1
ATOM 1353 C CA . SER A 1 176 ? -5.339 -0.301 25.448 1.00 44.59 176 SER A CA 1
ATOM 1354 C C . SER A 1 176 ? -5.293 0.868 26.417 1.00 44.59 176 SER A C 1
ATOM 1356 O O . SER A 1 176 ? -4.505 1.795 26.113 1.00 44.59 176 SER A O 1
#

Foldseek 3Di:
DDWDFEAAADDPDAQVQCVLVAAKWFFDPVDDQFFCLQLCVLLPHDPVCSVVRRRFGWIWHKHADDDPDPGSRQWIWIWTGTPVDIDIDIYGHDPDDWADTPPLDRPKTKYWYWDADPQGIKIKMWIQRVVSQKIWIWIWGQGPVQKTKIKIKMHGNPPDGRIDIDITIIHGDDDD